Protein AF-A0A530AKY7-F1 (afdb_monomer_lite)

Sequence (79 aa):
MTSGGGNQIGCDNIQKGLLDLIISYDVPLQGNAINQQIVQTLLSPAKAGESKTSYYTPLTLLTKDNIGPRTCWSLDQLK

Structure (mmCIF, N/CA/C/O backbone):
data_AF-A0A530AKY7-F1
#
_entry.id   AF-A0A530AKY7-F1
#
loop_
_atom_site.group_PDB
_atom_site.id
_atom_site.type_symbol
_atom_site.label_atom_id
_atom_site.label_alt_id
_atom_site.label_comp_id
_atom_site.label_asym_id
_atom_site.label_entity_id
_atom_site.label_seq_id
_atom_site.pdbx_PDB_in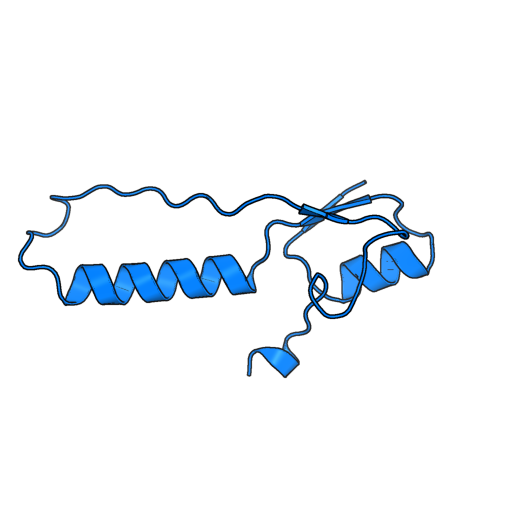s_code
_atom_site.Cartn_x
_atom_site.Cartn_y
_atom_site.Cartn_z
_atom_site.occupancy
_atom_site.B_iso_or_equiv
_atom_site.auth_seq_id
_atom_site.auth_comp_id
_atom_site.auth_asym_id
_atom_site.auth_atom_id
_atom_site.pdbx_PDB_model_num
ATOM 1 N N . MET A 1 1 ? -12.335 11.682 10.467 1.00 78.12 1 MET A N 1
ATOM 2 C CA . MET A 1 1 ? -11.968 11.137 9.139 1.00 78.12 1 MET A CA 1
ATOM 3 C C . MET A 1 1 ? -10.520 11.490 8.843 1.00 78.12 1 MET A C 1
ATOM 5 O O . MET A 1 1 ? -10.141 12.629 9.079 1.00 78.12 1 MET A O 1
ATOM 9 N N . THR A 1 2 ? -9.720 10.543 8.357 1.00 91.44 2 THR A N 1
ATOM 10 C CA . THR A 1 2 ? -8.340 10.795 7.896 1.00 91.44 2 THR A CA 1
ATOM 11 C C . THR A 1 2 ? -8.008 9.924 6.679 1.00 91.44 2 THR A C 1
ATOM 13 O O . THR A 1 2 ? -8.811 9.078 6.290 1.00 91.44 2 THR A O 1
ATOM 16 N N . SER A 1 3 ? -6.842 10.121 6.068 1.00 91.50 3 SER A N 1
ATOM 17 C CA . SER A 1 3 ? -6.312 9.257 5.008 1.00 91.50 3 SER A CA 1
ATOM 18 C C . SER A 1 3 ? -4.956 8.690 5.419 1.00 91.50 3 SER A C 1
ATOM 20 O O . SER A 1 3 ? -4.227 9.316 6.190 1.00 91.50 3 SER A O 1
ATOM 22 N N . GLY A 1 4 ? -4.617 7.492 4.949 1.00 91.69 4 GLY A N 1
ATOM 23 C CA . GLY A 1 4 ? -3.384 6.834 5.365 1.00 91.69 4 GLY A CA 1
ATOM 24 C C . GLY A 1 4 ? -3.064 5.575 4.576 1.00 91.69 4 GLY A C 1
ATOM 25 O O . GLY A 1 4 ? -3.852 5.103 3.766 1.00 91.69 4 GLY A O 1
ATOM 26 N N . GLY A 1 5 ? -1.889 5.009 4.833 1.00 91.31 5 GLY A N 1
ATOM 27 C CA . GLY A 1 5 ? -1.372 3.886 4.054 1.00 91.31 5 GLY A CA 1
ATOM 28 C C . GLY A 1 5 ? -1.998 2.524 4.330 1.00 91.31 5 GLY A C 1
ATOM 29 O O . GLY A 1 5 ? -1.516 1.544 3.773 1.00 91.31 5 GLY A O 1
ATOM 30 N N . GLY A 1 6 ? -3.014 2.436 5.194 1.00 90.69 6 GLY A N 1
ATOM 31 C CA . GLY A 1 6 ? -3.628 1.168 5.616 1.00 90.69 6 GLY A CA 1
ATOM 32 C C . GLY A 1 6 ? -2.900 0.452 6.761 1.00 90.69 6 GLY A C 1
ATOM 33 O O . GLY A 1 6 ? -3.145 -0.726 7.002 1.00 90.69 6 GLY A O 1
ATOM 34 N N . ASN A 1 7 ? -1.991 1.138 7.461 1.00 92.62 7 ASN A N 1
ATOM 35 C CA . ASN A 1 7 ? -1.269 0.553 8.590 1.00 92.62 7 ASN A CA 1
ATOM 36 C C . ASN A 1 7 ? -2.220 0.226 9.760 1.00 92.62 7 ASN A C 1
ATOM 38 O O . ASN A 1 7 ? -3.171 0.969 10.018 1.00 92.62 7 ASN A O 1
ATOM 42 N N . GLN A 1 8 ? -1.907 -0.839 10.499 1.00 93.88 8 GLN A N 1
ATOM 43 C CA . GLN A 1 8 ? -2.639 -1.347 11.659 1.00 93.88 8 GLN A CA 1
ATOM 44 C C . GLN A 1 8 ? -3.013 -0.257 12.669 1.00 93.88 8 GLN A C 1
ATOM 46 O O . GLN A 1 8 ? -4.138 -0.253 13.157 1.00 93.88 8 GLN A O 1
ATOM 51 N N . ILE A 1 9 ? -2.136 0.725 12.909 1.00 92.75 9 ILE A N 1
ATOM 52 C CA . ILE A 1 9 ? -2.408 1.843 13.831 1.00 92.75 9 ILE A CA 1
ATOM 53 C C . ILE A 1 9 ? -3.693 2.595 13.446 1.00 92.75 9 ILE A C 1
ATOM 55 O O . ILE A 1 9 ? -4.464 3.016 14.309 1.00 92.75 9 ILE A O 1
ATOM 59 N N . GLY A 1 10 ? -3.950 2.758 12.147 1.00 92.44 10 GLY A N 1
ATOM 60 C CA . GLY A 1 10 ? -5.182 3.369 11.662 1.00 92.44 10 GLY A CA 1
ATOM 61 C C . GLY A 1 10 ? -6.412 2.539 12.030 1.00 92.44 10 GLY A C 1
ATOM 62 O O . GLY A 1 10 ? -7.389 3.066 12.562 1.00 92.44 10 GLY A O 1
ATOM 63 N N . CYS A 1 11 ? -6.346 1.231 11.802 1.00 92.56 11 CYS A N 1
ATOM 64 C CA . CYS A 1 11 ? -7.432 0.318 12.137 1.00 92.56 11 CYS A CA 1
ATOM 65 C C . CYS A 1 11 ? -7.687 0.243 13.646 1.00 92.56 11 CYS A C 1
ATOM 67 O O . CYS A 1 11 ? -8.842 0.264 14.066 1.00 92.56 11 CYS A O 1
ATOM 69 N N . ASP A 1 12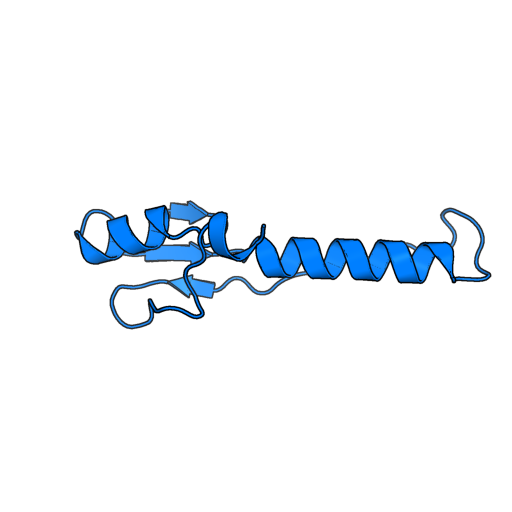 ? -6.635 0.255 14.466 1.00 94.50 12 ASP A N 1
ATOM 70 C CA . ASP A 1 12 ? -6.751 0.286 15.925 1.00 94.50 12 ASP A CA 1
ATOM 71 C C . ASP A 1 12 ? -7.492 1.543 16.399 1.00 94.50 12 ASP A C 1
ATOM 73 O O . ASP A 1 12 ? -8.317 1.482 17.312 1.00 94.50 12 ASP A O 1
ATOM 77 N N . ASN A 1 13 ? -7.238 2.691 15.765 1.00 95.00 13 ASN A N 1
ATOM 78 C CA . ASN A 1 13 ? -7.940 3.936 16.074 1.00 95.00 13 ASN A CA 1
ATOM 79 C C . ASN A 1 13 ? -9.427 3.877 15.690 1.00 95.00 13 ASN A C 1
ATOM 81 O O . ASN A 1 13 ? -10.252 4.428 16.420 1.00 95.00 13 ASN A O 1
ATOM 85 N N . ILE A 1 14 ? -9.788 3.172 14.609 1.00 95.38 14 ILE A N 1
ATOM 86 C CA . ILE A 1 14 ? -11.195 2.900 14.271 1.00 95.38 14 ILE A CA 1
ATOM 87 C C . ILE A 1 14 ? -11.838 1.979 15.315 1.00 95.38 14 ILE A C 1
ATOM 89 O O . ILE A 1 14 ? -12.929 2.261 15.810 1.00 95.38 14 ILE A O 1
ATOM 93 N N . GLN A 1 15 ? -11.155 0.901 15.712 1.00 94.19 15 GLN A N 1
ATOM 94 C CA . GLN A 1 15 ? -11.671 -0.033 16.720 1.00 94.19 15 GLN A CA 1
ATOM 95 C C . GLN A 1 15 ? -11.916 0.647 18.069 1.00 94.19 15 GLN A C 1
ATOM 97 O O . GLN A 1 15 ? -12.957 0.421 18.691 1.00 94.19 15 GLN A O 1
ATOM 102 N N . LYS A 1 16 ? -10.987 1.514 18.489 1.00 95.69 16 LYS A N 1
ATOM 103 C CA . LYS A 1 16 ? -11.073 2.309 19.723 1.00 95.69 16 LYS A CA 1
ATOM 104 C C . LYS A 1 16 ? -12.106 3.441 19.650 1.00 95.69 16 LYS A C 1
ATOM 106 O O . LYS A 1 16 ? -12.323 4.106 20.656 1.00 95.69 16 LYS A O 1
ATOM 111 N N . GLY A 1 17 ? -12.733 3.672 18.493 1.00 95.38 17 GLY A N 1
ATOM 112 C CA . GLY A 1 17 ? -13.702 4.754 18.295 1.00 95.38 17 GLY A CA 1
ATOM 113 C C . GLY A 1 17 ? -13.075 6.150 18.270 1.00 95.38 17 GLY A C 1
ATOM 114 O O . GLY A 1 17 ? -13.775 7.136 18.462 1.00 95.38 17 GLY A O 1
ATOM 115 N N . LEU A 1 18 ? -11.760 6.246 18.052 1.00 96.06 18 LEU A N 1
ATOM 116 C CA . LEU A 1 18 ? -11.056 7.523 17.898 1.00 96.06 18 LEU A CA 1
ATOM 117 C C . LEU A 1 18 ? -11.215 8.091 16.480 1.00 96.06 18 LEU A C 1
ATOM 119 O O . LEU A 1 18 ? -11.037 9.289 16.268 1.00 96.06 18 LEU A O 1
ATOM 123 N N . LEU A 1 19 ? -11.518 7.230 15.503 1.00 95.06 19 LEU A N 1
ATOM 124 C CA . LEU A 1 19 ? -11.779 7.588 14.112 1.00 95.06 19 LEU A CA 1
ATOM 125 C C . LEU A 1 19 ? -12.981 6.801 13.582 1.00 95.06 19 LEU A C 1
ATOM 127 O O . LEU A 1 19 ? -13.035 5.589 13.738 1.00 95.06 19 LEU A O 1
ATOM 131 N N . ASP A 1 20 ? -13.888 7.462 12.866 1.00 95.75 20 ASP A N 1
ATOM 132 C CA . ASP A 1 20 ? -15.020 6.769 12.224 1.00 95.75 20 ASP A CA 1
ATOM 133 C C . ASP A 1 20 ? -14.676 6.210 10.834 1.00 95.75 20 ASP A C 1
ATOM 135 O O . ASP A 1 20 ? -15.292 5.258 10.359 1.00 95.75 20 ASP A O 1
ATOM 139 N N . LEU A 1 21 ? -13.696 6.828 10.164 1.00 95.06 21 LEU A N 1
ATOM 140 C CA . LEU A 1 21 ? -13.338 6.540 8.775 1.00 95.06 21 LEU A CA 1
ATOM 141 C C . LEU A 1 21 ? -11.861 6.831 8.498 1.00 95.06 21 LEU A C 1
ATOM 143 O O . LEU A 1 21 ? -11.357 7.919 8.821 1.00 95.06 21 LEU A O 1
ATOM 147 N N . ILE A 1 22 ? -11.220 5.895 7.797 1.00 95.50 22 ILE A N 1
ATOM 148 C CA . ILE A 1 22 ? -9.927 6.076 7.132 1.00 95.50 22 ILE A CA 1
ATOM 149 C C . ILE A 1 22 ? -10.078 5.822 5.635 1.00 95.50 22 ILE A C 1
ATOM 151 O O . ILE A 1 22 ? -10.626 4.806 5.228 1.00 95.50 22 ILE A O 1
ATOM 155 N N . ILE A 1 23 ? -9.539 6.711 4.806 1.00 95.81 23 ILE A N 1
ATOM 156 C CA . ILE A 1 23 ? -9.362 6.466 3.371 1.00 95.81 23 ILE A CA 1
ATOM 157 C C . ILE A 1 23 ? -7.970 5.856 3.175 1.00 95.81 23 ILE A C 1
ATOM 159 O O . ILE A 1 23 ? -6.957 6.548 3.306 1.00 95.81 23 ILE A O 1
ATOM 163 N N . SER A 1 24 ? -7.919 4.549 2.924 1.00 94.62 24 SER A N 1
ATOM 164 C CA . SER A 1 24 ? -6.680 3.796 2.732 1.00 94.62 24 SER A CA 1
ATOM 165 C C . SER A 1 24 ? -6.226 3.825 1.279 1.00 94.62 24 SER A C 1
ATOM 167 O O . SER A 1 24 ? -7.027 3.552 0.388 1.00 94.62 24 SER A O 1
ATOM 169 N N . TYR A 1 25 ? -4.941 4.097 1.051 1.00 93.44 25 TYR A N 1
ATOM 170 C CA . TYR A 1 25 ? -4.305 3.997 -0.270 1.00 93.44 25 TYR A CA 1
ATOM 171 C C . TYR A 1 25 ? -3.427 2.747 -0.457 1.00 93.44 25 TYR A C 1
ATOM 173 O O . TYR A 1 25 ? -2.784 2.629 -1.500 1.00 93.44 25 TYR A O 1
ATOM 181 N N . ASP A 1 26 ? -3.413 1.842 0.534 1.00 92.56 26 ASP A N 1
ATOM 182 C CA . ASP A 1 26 ? -2.731 0.535 0.519 1.00 92.56 26 ASP A CA 1
ATOM 183 C C . ASP A 1 26 ? -1.253 0.605 0.075 1.00 92.56 26 ASP A C 1
ATOM 185 O O . ASP A 1 26 ? -0.890 0.376 -1.081 1.00 92.56 26 ASP A O 1
ATOM 189 N N . VAL A 1 27 ? -0.374 0.953 1.022 1.00 93.19 27 VAL A N 1
ATOM 190 C CA . VAL A 1 27 ? 1.079 1.056 0.779 1.00 93.19 27 VAL A CA 1
ATOM 191 C C . VAL A 1 27 ? 1.699 -0.252 0.274 1.00 93.19 27 VAL A C 1
ATOM 193 O O . VAL A 1 27 ? 2.478 -0.175 -0.678 1.00 93.19 27 VAL A O 1
ATOM 196 N N . PRO A 1 28 ? 1.396 -1.436 0.842 1.00 92.56 28 PRO A N 1
ATOM 197 C CA . PRO A 1 28 ? 1.889 -2.700 0.302 1.00 92.56 28 PRO A CA 1
ATOM 198 C C . PRO A 1 28 ? 1.572 -2.883 -1.185 1.00 92.56 28 PRO A C 1
ATOM 200 O O . PRO A 1 28 ? 2.464 -3.234 -1.963 1.00 92.56 28 PRO A O 1
ATOM 203 N N . LEU A 1 29 ? 0.336 -2.587 -1.603 1.00 92.44 29 LEU A N 1
ATOM 204 C CA . LEU A 1 29 ? -0.060 -2.667 -3.008 1.00 92.44 29 LEU A CA 1
ATOM 205 C C . LEU A 1 29 ? 0.727 -1.681 -3.884 1.00 92.44 29 LEU A C 1
ATOM 207 O O . LEU A 1 29 ? 1.208 -2.065 -4.952 1.00 92.44 29 LEU A O 1
ATOM 211 N N . GLN A 1 30 ? 0.911 -0.436 -3.433 1.00 93.75 30 GLN A N 1
ATOM 212 C CA . GLN A 1 30 ? 1.725 0.550 -4.158 1.00 93.75 30 GLN A CA 1
ATOM 213 C C . GLN A 1 30 ? 3.186 0.108 -4.288 1.00 93.75 30 GLN A C 1
ATOM 215 O O . GLN A 1 30 ? 3.769 0.212 -5.366 1.00 93.75 30 GLN A O 1
ATOM 220 N N . GLY A 1 31 ? 3.768 -0.437 -3.217 1.00 92.94 31 GLY A N 1
ATOM 221 C CA . GLY A 1 31 ? 5.125 -0.977 -3.235 1.00 92.94 31 GLY A CA 1
ATOM 222 C C . GLY A 1 31 ? 5.274 -2.130 -4.229 1.00 92.94 31 GLY A C 1
ATOM 223 O O . GLY A 1 31 ? 6.246 -2.177 -4.983 1.00 92.94 31 GLY A O 1
ATOM 224 N N . ASN A 1 32 ? 4.288 -3.031 -4.292 1.00 92.75 32 ASN A N 1
ATOM 225 C CA . ASN A 1 32 ? 4.272 -4.106 -5.282 1.00 92.75 32 ASN A CA 1
ATOM 226 C C . ASN A 1 32 ? 4.209 -3.555 -6.715 1.00 92.75 32 ASN A C 1
ATOM 228 O O . ASN A 1 32 ? 5.034 -3.932 -7.546 1.00 92.75 32 ASN A O 1
ATOM 232 N N . ALA A 1 33 ? 3.296 -2.617 -6.984 1.00 93.88 33 ALA A N 1
ATOM 233 C CA . ALA A 1 33 ? 3.146 -2.001 -8.301 1.00 93.88 33 ALA A CA 1
ATOM 234 C C . ALA A 1 33 ? 4.434 -1.299 -8.769 1.00 93.88 33 ALA A C 1
ATOM 236 O O . ALA A 1 33 ? 4.836 -1.451 -9.923 1.00 93.88 33 ALA A O 1
ATOM 237 N N . ILE A 1 34 ? 5.124 -0.589 -7.868 1.00 94.06 34 ILE A N 1
ATOM 238 C CA . ILE A 1 34 ? 6.413 0.053 -8.165 1.00 94.06 34 ILE A CA 1
ATOM 239 C C . ILE A 1 34 ? 7.473 -0.995 -8.519 1.00 94.06 34 ILE A C 1
ATOM 241 O O . ILE A 1 34 ? 8.149 -0.852 -9.536 1.00 94.06 34 ILE A O 1
ATOM 245 N N . ASN A 1 35 ? 7.599 -2.067 -7.732 1.00 94.88 35 ASN A N 1
ATOM 246 C CA . ASN A 1 35 ? 8.561 -3.134 -8.016 1.00 94.88 35 ASN A CA 1
ATOM 247 C C . ASN A 1 35 ? 8.288 -3.814 -9.365 1.00 94.88 35 ASN A C 1
ATOM 249 O O . ASN A 1 35 ? 9.219 -4.041 -10.137 1.00 94.88 35 ASN A O 1
ATOM 253 N N . GLN A 1 36 ? 7.020 -4.076 -9.690 1.00 93.62 36 GLN A N 1
ATOM 254 C CA . GLN A 1 36 ? 6.642 -4.611 -10.999 1.00 93.62 36 GLN A CA 1
ATOM 255 C C . GLN A 1 36 ? 7.016 -3.651 -12.130 1.00 93.62 36 GLN A C 1
ATOM 257 O O . GLN A 1 36 ? 7.584 -4.078 -13.134 1.00 93.62 36 GLN A O 1
ATOM 262 N N . GLN A 1 37 ? 6.776 -2.349 -11.959 1.00 92.62 37 GLN A N 1
ATOM 263 C CA . GLN A 1 37 ? 7.147 -1.359 -12.965 1.00 92.62 37 GLN A CA 1
ATOM 264 C C . GLN A 1 37 ? 8.666 -1.255 -13.145 1.00 92.62 37 GLN A C 1
ATOM 266 O O . GLN A 1 37 ? 9.130 -1.095 -14.275 1.00 92.62 37 GLN A O 1
ATOM 271 N N . ILE A 1 38 ? 9.452 -1.375 -12.072 1.00 92.69 38 ILE A N 1
ATOM 272 C CA . ILE A 1 38 ? 10.916 -1.429 -12.161 1.00 92.69 38 ILE A CA 1
ATOM 273 C C . ILE A 1 38 ? 11.336 -2.633 -13.009 1.00 92.69 38 ILE A C 1
ATOM 275 O O . ILE A 1 38 ? 12.074 -2.460 -13.976 1.00 92.69 38 ILE A O 1
ATOM 279 N N . VAL A 1 39 ? 10.821 -3.830 -12.708 1.00 94.88 39 VAL A N 1
ATOM 280 C CA . VAL A 1 39 ? 11.131 -5.052 -13.469 1.00 94.88 39 VAL A CA 1
ATOM 281 C C . VAL A 1 39 ? 10.748 -4.900 -14.942 1.00 94.88 39 VAL A C 1
ATOM 283 O O . VAL A 1 39 ? 11.573 -5.156 -15.816 1.00 94.88 39 VAL A O 1
ATOM 286 N N . GLN A 1 40 ? 9.536 -4.423 -15.234 1.00 92.06 40 GLN A N 1
ATOM 287 C CA . GLN A 1 40 ? 9.089 -4.186 -16.610 1.00 92.06 40 GLN A CA 1
ATOM 288 C C . GLN A 1 40 ? 9.983 -3.185 -17.341 1.00 92.06 40 GLN A C 1
ATOM 290 O O . GLN A 1 40 ? 10.313 -3.392 -18.505 1.00 92.06 40 GLN A O 1
ATOM 295 N N . THR A 1 41 ? 10.405 -2.117 -16.661 1.00 91.94 41 THR A N 1
ATOM 296 C CA . THR A 1 41 ? 11.284 -1.097 -17.246 1.00 91.94 41 THR A CA 1
ATOM 297 C C . THR A 1 41 ? 12.657 -1.676 -17.575 1.00 91.94 41 THR A C 1
ATOM 299 O O . THR A 1 41 ? 13.172 -1.426 -18.658 1.00 91.94 41 THR A O 1
ATOM 302 N N . LEU A 1 42 ? 13.234 -2.478 -16.676 1.00 93.50 42 LEU A N 1
ATOM 303 C CA . LEU A 1 42 ? 14.558 -3.078 -16.865 1.00 93.50 42 LEU A CA 1
ATOM 304 C C . LEU A 1 42 ? 14.585 -4.163 -17.949 1.00 93.50 42 LEU A C 1
ATOM 306 O O . LEU A 1 42 ? 15.623 -4.369 -18.571 1.00 93.50 42 LEU A O 1
ATOM 310 N N . LEU A 1 43 ? 13.467 -4.858 -18.166 1.00 94.81 43 LEU A N 1
ATOM 311 C CA . LEU A 1 43 ? 13.345 -5.908 -19.183 1.00 94.81 43 LEU A CA 1
ATOM 312 C C . LEU A 1 43 ? 12.818 -5.394 -20.532 1.00 94.81 43 LEU A C 1
ATOM 314 O O . LEU A 1 43 ? 12.794 -6.144 -21.508 1.00 94.81 43 LEU A O 1
ATOM 318 N N . SER A 1 44 ? 12.373 -4.138 -20.600 1.00 93.94 44 SER A N 1
ATOM 319 C CA . SER A 1 44 ? 11.834 -3.545 -21.822 1.00 93.94 44 SER A CA 1
ATOM 320 C C . SER A 1 44 ? 12.945 -3.240 -22.838 1.00 93.94 44 SER A C 1
ATOM 322 O O . SER A 1 44 ? 13.993 -2.720 -22.458 1.00 93.94 44 SER A O 1
ATOM 324 N N . PRO A 1 45 ? 12.719 -3.472 -24.145 1.00 94.69 45 PRO A N 1
ATOM 325 C CA . PRO A 1 45 ? 13.628 -3.013 -25.196 1.00 94.69 45 PRO A CA 1
ATOM 326 C C . PRO A 1 45 ? 13.493 -1.507 -25.502 1.00 94.69 45 PRO A C 1
ATOM 328 O O . PRO A 1 45 ? 14.258 -0.981 -26.310 1.00 94.69 45 PRO A O 1
ATOM 331 N N . ALA A 1 46 ? 12.505 -0.821 -24.913 1.00 94.19 46 ALA A N 1
ATOM 332 C CA . ALA A 1 46 ? 12.248 0.599 -25.146 1.00 94.19 46 ALA A CA 1
ATOM 333 C C . ALA A 1 46 ? 13.362 1.484 -24.567 1.00 94.19 46 ALA A C 1
ATOM 335 O O . ALA A 1 46 ? 13.984 1.164 -23.551 1.00 94.19 46 ALA A O 1
ATOM 336 N N . LYS A 1 47 ? 13.596 2.643 -25.184 1.00 93.44 47 LYS A N 1
ATOM 337 C CA . LYS A 1 47 ? 14.574 3.615 -24.685 1.00 93.44 47 LYS A CA 1
ATOM 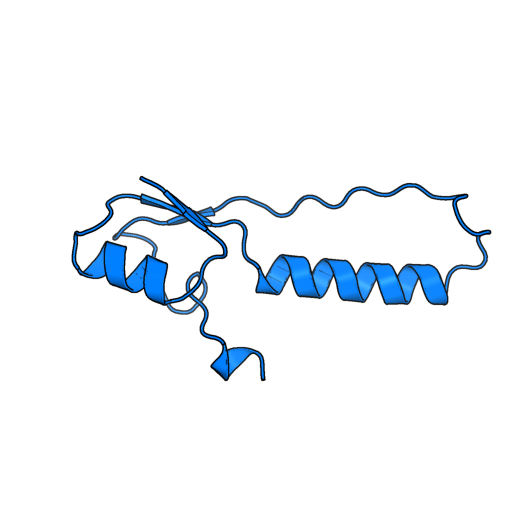338 C C . LYS A 1 47 ? 14.061 4.308 -23.422 1.00 93.44 47 LYS A C 1
ATOM 340 O O . LYS A 1 47 ? 12.858 4.444 -23.190 1.00 93.44 47 LYS A O 1
ATOM 345 N N . ALA A 1 48 ? 14.991 4.813 -22.612 1.00 89.25 48 ALA A N 1
ATOM 346 C CA . ALA A 1 48 ? 14.655 5.589 -21.423 1.00 89.25 48 ALA A CA 1
ATOM 347 C C . ALA A 1 48 ? 13.744 6.781 -21.776 1.00 89.25 48 ALA A C 1
ATOM 349 O O . ALA A 1 48 ? 14.048 7.566 -22.674 1.00 89.25 48 ALA A O 1
ATOM 350 N N . GLY A 1 49 ? 12.626 6.909 -21.058 1.00 88.00 49 GLY A N 1
ATOM 351 C CA . GLY A 1 49 ? 11.653 7.988 -21.252 1.00 88.00 49 GLY A CA 1
ATOM 352 C C . GLY A 1 49 ? 10.724 7.835 -22.462 1.00 88.00 49 GLY A C 1
ATOM 353 O O . GLY A 1 49 ? 9.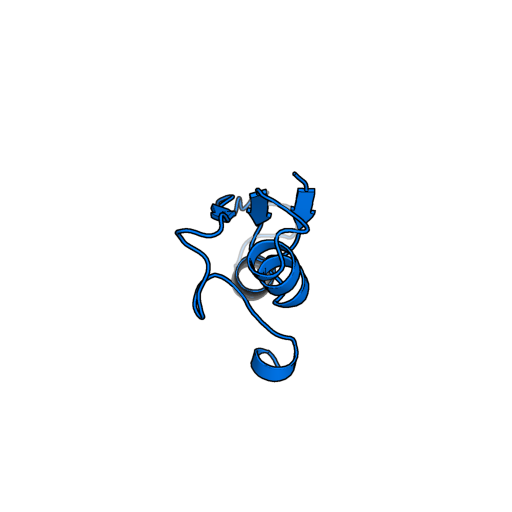879 8.705 -22.663 1.00 88.00 49 GLY A O 1
ATOM 354 N N . GLU A 1 50 ? 10.846 6.753 -23.239 1.00 93.88 50 GLU A N 1
ATOM 355 C CA . GLU A 1 50 ? 9.974 6.472 -24.388 1.00 93.88 50 GLU A CA 1
ATOM 356 C C . GLU A 1 50 ? 8.530 6.193 -23.954 1.00 93.88 50 GLU A C 1
ATOM 358 O O . GLU A 1 50 ? 7.588 6.698 -24.562 1.00 93.88 50 GLU A O 1
ATOM 363 N N . SER A 1 51 ? 8.355 5.450 -22.857 1.00 87.50 51 SER A N 1
ATOM 364 C CA . SER A 1 51 ? 7.047 5.188 -22.260 1.00 87.50 51 SER A CA 1
ATOM 365 C C . SER A 1 51 ? 6.861 5.979 -20.967 1.00 87.50 51 SER A C 1
ATOM 367 O O . SER A 1 51 ? 7.752 6.033 -20.116 1.00 87.50 51 SER A O 1
ATOM 369 N N . LYS A 1 52 ? 5.684 6.595 -20.820 1.00 88.31 52 LYS A N 1
ATOM 370 C CA . LYS A 1 52 ? 5.254 7.317 -19.619 1.00 88.31 52 LYS A CA 1
ATOM 371 C C . LYS A 1 52 ? 3.981 6.662 -19.108 1.00 88.31 52 LYS A C 1
ATOM 373 O O . LYS A 1 52 ? 2.919 6.842 -19.699 1.00 88.31 52 LYS A O 1
ATOM 378 N N . THR A 1 53 ? 4.095 5.928 -18.010 1.00 84.44 53 THR A N 1
ATOM 379 C CA . THR A 1 53 ? 2.973 5.185 -17.433 1.00 84.44 53 THR A CA 1
ATOM 380 C C . THR A 1 53 ? 2.623 5.747 -16.065 1.00 84.44 53 THR A C 1
ATOM 382 O O . THR A 1 53 ? 3.504 6.042 -15.258 1.00 84.44 53 THR A O 1
ATOM 385 N N . SER A 1 54 ? 1.328 5.882 -15.794 1.00 88.94 54 SER A N 1
ATOM 386 C CA . SER A 1 54 ? 0.800 6.189 -14.466 1.00 88.94 54 SER A CA 1
ATOM 387 C C . SER A 1 54 ? 0.031 4.982 -13.948 1.00 88.94 54 SER A C 1
ATOM 389 O O . SER A 1 54 ? -0.806 4.433 -14.661 1.00 88.94 54 SER A O 1
ATOM 391 N N . TYR A 1 55 ? 0.312 4.586 -12.709 1.00 86.56 55 TYR A N 1
ATOM 392 C CA . TYR A 1 55 ? -0.406 3.519 -12.021 1.00 86.56 55 TYR A CA 1
ATOM 393 C C . TYR A 1 55 ? -1.217 4.114 -10.885 1.00 86.56 55 TYR A C 1
ATOM 395 O O . TYR A 1 55 ? -0.681 4.815 -10.028 1.00 86.56 55 TYR A O 1
ATOM 403 N N . TYR A 1 56 ? -2.509 3.816 -10.888 1.00 89.31 56 TYR A N 1
ATOM 404 C CA . TYR A 1 56 ? -3.429 4.223 -9.840 1.00 89.31 56 TYR A CA 1
ATOM 405 C C . TYR A 1 56 ? -3.778 2.998 -9.005 1.00 89.31 56 TYR A C 1
ATOM 407 O O . TYR A 1 56 ? -4.187 1.973 -9.551 1.00 89.31 56 TYR A O 1
ATOM 415 N N . THR A 1 57 ? -3.627 3.100 -7.687 1.00 87.62 57 THR A N 1
ATOM 416 C CA . THR A 1 57 ? -4.169 2.106 -6.761 1.00 87.62 57 THR A CA 1
ATOM 417 C C . THR A 1 57 ? -5.550 2.548 -6.277 1.00 87.62 57 THR A C 1
ATOM 419 O O . THR A 1 57 ? -5.813 3.751 -6.167 1.00 87.62 57 THR A O 1
ATOM 422 N N . PRO A 1 58 ? -6.470 1.603 -6.020 1.00 91.12 58 PRO A N 1
ATOM 423 C CA . PRO A 1 58 ? -7.785 1.939 -5.498 1.00 91.12 58 PRO A CA 1
ATOM 424 C C . PRO A 1 58 ? -7.676 2.530 -4.089 1.00 91.12 58 PRO A C 1
ATOM 426 O O . PRO A 1 58 ? -6.870 2.086 -3.272 1.00 91.12 58 PRO A O 1
ATOM 429 N N . LEU A 1 59 ? -8.540 3.502 -3.790 1.00 94.38 59 LEU A N 1
ATOM 430 C CA . LEU A 1 59 ? -8.749 3.976 -2.426 1.00 94.38 59 LEU A CA 1
ATOM 431 C C . LEU A 1 59 ? -9.843 3.141 -1.762 1.00 94.38 59 LEU A C 1
ATOM 433 O O . LEU A 1 59 ? -10.927 2.979 -2.320 1.00 94.38 59 LEU A O 1
ATOM 437 N N . THR A 1 60 ? -9.573 2.642 -0.559 1.00 93.69 60 THR A N 1
ATOM 438 C CA . THR A 1 60 ? -10.536 1.854 0.220 1.00 93.69 60 THR A CA 1
ATOM 439 C C . THR A 1 60 ? -11.024 2.659 1.414 1.00 93.69 60 THR A C 1
ATOM 441 O O . THR A 1 60 ? -10.224 3.153 2.206 1.00 93.69 60 THR A O 1
ATOM 444 N N . LEU A 1 61 ? -12.340 2.781 1.565 1.00 95.38 61 LEU A N 1
ATOM 445 C CA . LEU A 1 61 ? -12.945 3.391 2.745 1.00 95.38 61 LEU A CA 1
ATOM 446 C C . LEU A 1 61 ? -12.995 2.347 3.860 1.00 95.38 61 LEU A C 1
ATOM 448 O O . LEU A 1 61 ? -13.688 1.342 3.728 1.00 95.38 61 LEU A O 1
ATOM 452 N N . LEU A 1 62 ? -12.264 2.588 4.943 1.00 95.25 62 LEU A N 1
ATOM 453 C CA . LEU A 1 62 ? -12.197 1.721 6.111 1.00 95.25 62 LEU A CA 1
ATOM 454 C C . LEU A 1 62 ? -13.047 2.292 7.241 1.00 95.25 62 LEU A C 1
ATOM 456 O O . LEU A 1 62 ? -12.769 3.384 7.739 1.00 95.25 62 LEU A O 1
ATOM 460 N N . THR A 1 63 ? -14.057 1.536 7.649 1.00 96.00 63 THR A N 1
ATOM 461 C CA . THR A 1 63 ? -14.941 1.825 8.782 1.00 96.00 63 THR A CA 1
ATOM 462 C C . THR A 1 63 ? -14.898 0.663 9.763 1.00 96.00 63 THR A C 1
ATOM 464 O O . THR A 1 63 ? -14.322 -0.391 9.489 1.00 96.00 63 THR A O 1
ATOM 467 N N . LYS A 1 64 ? -15.546 0.822 10.918 1.00 95.94 64 LYS A N 1
ATOM 468 C CA . LYS A 1 64 ? -15.632 -0.245 11.921 1.00 95.94 64 LYS A CA 1
ATOM 469 C C . LYS A 1 64 ? -16.245 -1.545 11.374 1.00 95.94 64 LYS A C 1
ATOM 471 O O . LYS A 1 64 ? -15.924 -2.613 11.883 1.00 95.94 64 LYS A O 1
ATOM 476 N N . ASP A 1 65 ? -17.061 -1.452 10.327 1.00 96.38 65 ASP A N 1
ATOM 477 C CA . ASP A 1 65 ? -17.799 -2.580 9.751 1.00 96.38 65 ASP A CA 1
ATOM 478 C C . ASP A 1 65 ? -16.956 -3.449 8.809 1.00 96.38 65 ASP A C 1
ATOM 480 O O . ASP A 1 65 ? -17.314 -4.598 8.554 1.00 96.38 65 ASP A O 1
ATOM 484 N N . ASN A 1 66 ? -15.861 -2.913 8.256 1.00 94.00 66 ASN A N 1
ATOM 485 C CA . ASN A 1 66 ? -15.105 -3.583 7.192 1.00 94.00 66 ASN A CA 1
ATOM 486 C C . ASN A 1 66 ? -13.599 -3.722 7.452 1.00 94.00 66 ASN A C 1
ATOM 488 O O . ASN A 1 66 ? -12.904 -4.344 6.644 1.00 94.00 66 ASN A O 1
ATOM 492 N N . ILE A 1 67 ? -13.091 -3.189 8.566 1.00 93.19 67 ILE A N 1
ATOM 493 C CA . ILE A 1 67 ? -11.702 -3.410 8.965 1.00 93.19 67 ILE A CA 1
ATOM 494 C C . ILE A 1 67 ? -11.454 -4.879 9.329 1.00 93.19 67 ILE A C 1
ATOM 496 O O . ILE A 1 67 ? -12.217 -5.512 10.057 1.00 93.19 67 ILE A O 1
ATOM 500 N N . GLY A 1 68 ? -10.334 -5.419 8.858 1.00 86.62 68 GLY A N 1
ATOM 501 C CA . GLY A 1 68 ? -9.887 -6.765 9.184 1.00 86.62 68 GLY A CA 1
ATOM 502 C C . GLY A 1 68 ? -8.465 -7.055 8.696 1.00 86.62 68 GLY A C 1
ATOM 503 O O . GLY A 1 68 ? -7.792 -6.167 8.170 1.00 86.62 68 GLY A O 1
ATOM 504 N N . PRO A 1 69 ? -7.999 -8.313 8.807 1.00 83.19 69 PRO A N 1
ATOM 505 C CA . PRO A 1 69 ? -6.608 -8.679 8.516 1.00 83.19 69 PRO A CA 1
ATOM 506 C C . PRO A 1 69 ? -6.143 -8.414 7.077 1.00 83.19 69 PRO A C 1
ATOM 508 O O . PRO A 1 69 ? -4.949 -8.371 6.821 1.00 83.19 69 PRO A O 1
ATOM 511 N N . ARG A 1 70 ? -7.073 -8.273 6.121 1.00 82.19 70 ARG A N 1
ATOM 512 C CA . ARG A 1 70 ? -6.759 -7.993 4.706 1.00 82.19 70 ARG A CA 1
ATOM 513 C C . ARG A 1 70 ? -6.733 -6.505 4.358 1.00 82.19 70 ARG A C 1
ATOM 515 O O . ARG A 1 70 ? -6.269 -6.155 3.284 1.00 82.19 70 ARG A O 1
ATOM 522 N N . THR A 1 71 ? -7.265 -5.647 5.224 1.00 87.31 71 THR A N 1
ATOM 523 C CA . THR A 1 71 ? -7.354 -4.194 4.996 1.00 87.31 71 THR A CA 1
ATOM 524 C C . THR A 1 71 ? -6.397 -3.403 5.885 1.00 87.31 71 THR A C 1
ATOM 526 O O . THR A 1 71 ? -6.249 -2.196 5.710 1.00 87.31 71 THR A O 1
ATOM 529 N N . CYS A 1 72 ? -5.793 -4.080 6.861 1.00 88.94 72 CYS A N 1
ATOM 530 C CA . CYS A 1 72 ? -4.920 -3.528 7.883 1.00 88.94 72 CYS A CA 1
ATOM 531 C C . CYS A 1 72 ? 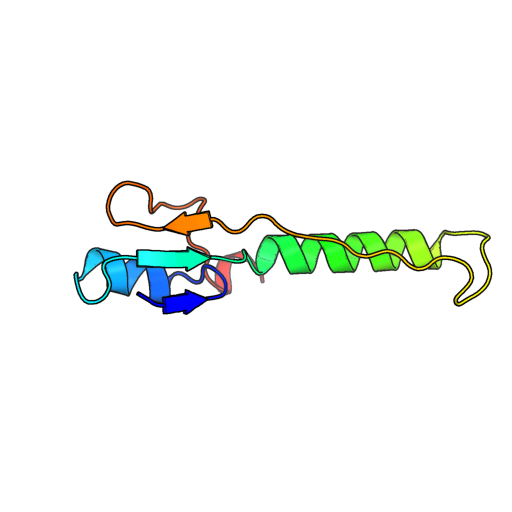-3.623 -4.333 7.879 1.00 88.94 72 CYS A C 1
ATOM 533 O O . CYS A 1 72 ? -3.663 -5.547 8.073 1.00 88.94 72 CYS A O 1
ATOM 535 N N . TRP A 1 73 ? -2.490 -3.673 7.650 1.00 91.50 73 TRP A N 1
ATOM 536 C CA . TRP A 1 73 ? -1.180 -4.329 7.601 1.00 91.50 73 TRP A CA 1
ATOM 537 C C . TRP A 1 73 ? -0.240 -3.805 8.688 1.00 91.50 73 TRP A C 1
ATOM 539 O O . TRP A 1 73 ? -0.352 -2.658 9.126 1.00 91.50 73 TRP A O 1
ATOM 549 N N . SER A 1 74 ? 0.733 -4.614 9.096 1.00 91.38 74 SER A N 1
ATOM 550 C CA . SER A 1 74 ? 1.828 -4.196 9.977 1.00 91.38 74 SER A CA 1
ATOM 551 C C . SER A 1 74 ? 3.181 -4.356 9.289 1.00 91.38 74 SER A C 1
ATOM 553 O O . SER A 1 74 ? 3.339 -5.152 8.365 1.00 91.38 74 SER A O 1
ATOM 555 N N . LEU A 1 75 ? 4.180 -3.587 9.728 1.00 86.75 75 LEU A N 1
ATOM 556 C CA . LEU A 1 75 ? 5.514 -3.637 9.124 1.00 86.75 75 LEU A CA 1
ATOM 557 C C . LEU A 1 75 ? 6.147 -5.030 9.240 1.00 86.75 75 LEU A C 1
ATOM 559 O O . LEU A 1 75 ? 6.872 -5.446 8.344 1.00 86.75 75 LEU A O 1
ATOM 563 N N . ASP A 1 76 ? 5.844 -5.766 10.308 1.00 89.50 76 ASP A N 1
ATOM 564 C CA . ASP A 1 76 ? 6.369 -7.117 10.517 1.00 89.50 76 ASP A CA 1
ATOM 565 C C . ASP A 1 76 ? 5.853 -8.136 9.490 1.00 89.50 76 ASP A C 1
ATOM 567 O O . ASP A 1 76 ? 6.503 -9.151 9.278 1.00 89.50 76 ASP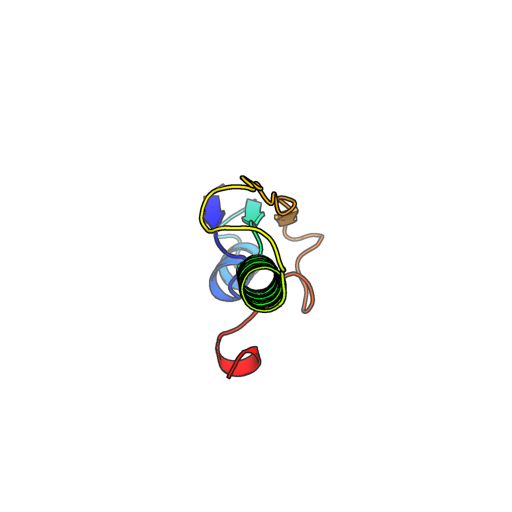 A O 1
ATOM 571 N N . GLN A 1 77 ? 4.731 -7.864 8.813 1.00 86.62 77 GLN A N 1
ATOM 572 C CA . GLN A 1 77 ? 4.224 -8.702 7.717 1.00 86.62 77 GLN A CA 1
ATOM 573 C C . GLN A 1 77 ? 4.954 -8.464 6.386 1.00 86.62 77 GLN A C 1
ATOM 575 O O . GLN A 1 77 ? 4.760 -9.228 5.445 1.00 86.62 77 GLN A O 1
ATOM 580 N N . LEU A 1 78 ? 5.740 -7.385 6.288 1.00 82.31 78 LEU A N 1
ATOM 581 C CA . LEU A 1 78 ? 6.424 -6.951 5.064 1.00 82.31 78 LEU A CA 1
ATOM 582 C C . LEU A 1 78 ? 7.949 -7.118 5.129 1.00 82.31 78 LEU A C 1
ATOM 584 O O . LEU A 1 78 ? 8.635 -6.716 4.190 1.00 82.31 78 LEU A O 1
ATOM 588 N N . LYS A 1 79 ? 8.471 -7.626 6.248 1.00 74.25 79 LYS A N 1
ATOM 589 C CA . LYS A 1 79 ? 9.898 -7.909 6.435 1.00 74.25 79 LYS A CA 1
ATOM 590 C C . LYS A 1 79 ? 10.319 -9.195 5.737 1.00 74.25 79 LYS A C 1
ATOM 592 O O . LYS A 1 79 ? 9.503 -10.141 5.699 1.00 74.25 79 LYS A O 1
#

Secondary structure (DSSP, 8-state):
-EEES-BHHHHHHHHTTS-S-EEE--HHHHHHHHHHHHHHHHH--SPTTS------PPPEEE-TTT-STTT-B-GGG--

pLDDT: mean 91.72, std 4.17, range [74.25, 96.38]

Foldseek 3Di:
DEEDQQAQVVVVCQVVVVDFKYWHQHPVVVVVVVVVVVVCVVPDPDDPPPDDDDDGGDIDIDGPVDDDPVRHDHVVVVD

Radius of gyration: 16.14 Å; chains: 1; bounding box: 32×20×45 Å